Protein AF-A0AAQ4DGS0-F1 (afdb_monomer)

Solvent-accessible surface area (backbone atoms only — not comparable to f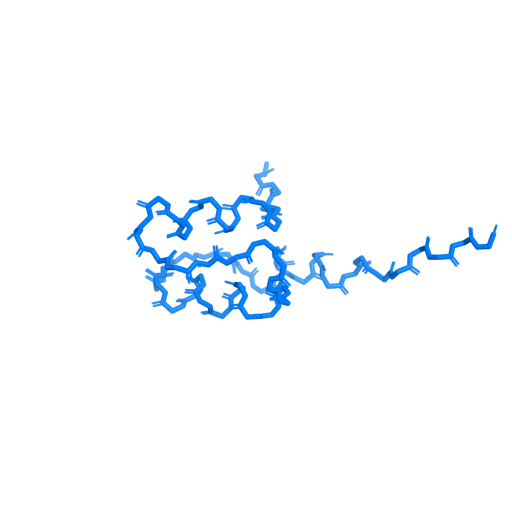ull-atom values): 3898 Å² total; per-residue (Å²): 133,86,80,80,44,74,65,55,53,44,48,56,34,45,77,72,70,42,95,68,60,90,87,52,56,65,68,57,55,50,51,52,43,50,72,75,40,79,82,63,79,72,44,71,64,70,61,44,58,68,67,63,68,61,82,79,80,76,126

Organism: Amblyomma americanum (NCBI:txid6943)

Sequence (59 aa):
MATLTKASLVEKLQQKGVAVLPSYPKETIVRLYRQHFPGSDTTRGDLMDFSSDEEADSK

Mean predicted aligned error: 9.96 Å

Foldseek 3Di:
DDLQDLVNLQVVCVVVVHDDDSPDDSVVSVVSSCVSDVPPPCPVVSVVVVVPPPPPPPD

Structure (mmCIF, N/CA/C/O backbone):
data_AF-A0AAQ4DGS0-F1
#
_entry.id   AF-A0AAQ4DGS0-F1
#
loop_
_atom_site.group_PDB
_atom_site.id
_atom_site.type_symbol
_atom_site.label_atom_id
_atom_site.label_alt_id
_atom_site.label_comp_id
_atom_site.label_asym_id
_atom_site.label_entity_id
_atom_site.label_seq_id
_atom_site.pdbx_PDB_ins_code
_atom_site.Cartn_x
_atom_site.Cartn_y
_atom_site.Cartn_z
_atom_site.occupancy
_atom_site.B_iso_or_equiv
_atom_site.auth_seq_id
_atom_site.auth_comp_id
_atom_site.auth_asym_id
_atom_site.auth_atom_id
_atom_site.pdbx_PDB_model_num
ATOM 1 N N . MET A 1 1 ? -2.223 14.942 -10.863 1.00 41.53 1 MET A N 1
ATOM 2 C CA . MET A 1 1 ? -2.572 13.524 -10.640 1.00 41.53 1 MET A CA 1
ATOM 3 C C . MET A 1 1 ? -1.506 12.970 -9.715 1.00 41.53 1 MET A C 1
ATOM 5 O O . MET A 1 1 ? -0.338 13.166 -10.015 1.00 41.53 1 MET A O 1
ATOM 9 N N . ALA A 1 2 ? -1.873 12.459 -8.540 1.00 48.44 2 ALA A N 1
ATOM 10 C CA . ALA A 1 2 ? -0.889 11.920 -7.606 1.00 48.44 2 ALA A CA 1
ATOM 11 C C . ALA A 1 2 ? -0.510 10.519 -8.087 1.00 48.44 2 ALA A C 1
ATOM 13 O O . ALA A 1 2 ? -1.293 9.595 -7.899 1.00 48.44 2 ALA A O 1
ATOM 14 N N . THR A 1 3 ? 0.647 10.386 -8.731 1.00 55.75 3 THR A N 1
ATOM 15 C CA . THR A 1 3 ? 1.258 9.092 -9.038 1.00 55.75 3 THR A CA 1
ATOM 16 C C . THR A 1 3 ? 1.472 8.361 -7.721 1.00 55.75 3 THR A C 1
ATOM 18 O O . THR A 1 3 ? 2.300 8.760 -6.895 1.00 55.75 3 THR A O 1
ATOM 21 N N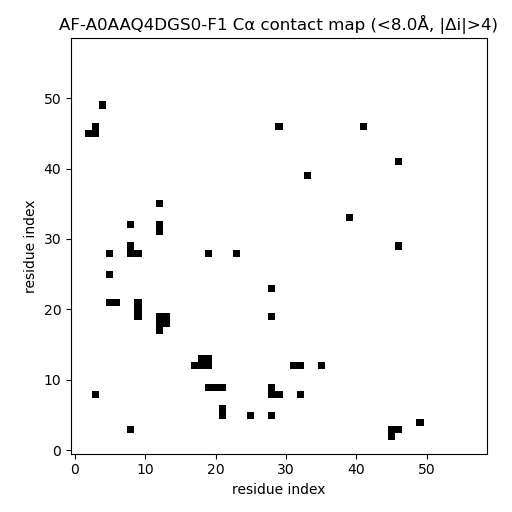 . LEU A 1 4 ? 0.677 7.326 -7.462 1.00 64.69 4 LEU A N 1
ATOM 22 C CA . LEU A 1 4 ? 0.951 6.461 -6.325 1.00 64.69 4 LEU A CA 1
ATOM 23 C C . LEU A 1 4 ? 2.282 5.760 -6.602 1.00 64.69 4 LEU A C 1
ATOM 25 O O . LEU A 1 4 ? 2.542 5.356 -7.725 1.00 64.69 4 LEU A O 1
ATOM 29 N N . THR A 1 5 ? 3.149 5.650 -5.592 1.00 74.12 5 THR A N 1
ATOM 30 C CA . THR A 1 5 ? 4.404 4.877 -5.665 1.00 74.12 5 THR A CA 1
ATOM 31 C C . THR A 1 5 ? 4.383 3.731 -4.644 1.00 74.12 5 THR A C 1
ATOM 33 O O . THR A 1 5 ? 3.554 3.719 -3.730 1.00 74.12 5 THR A O 1
ATOM 36 N N . LYS A 1 6 ? 5.271 2.734 -4.780 1.00 78.44 6 LYS A N 1
ATOM 37 C CA . LYS A 1 6 ? 5.312 1.551 -3.904 1.00 78.44 6 LYS A CA 1
ATOM 38 C C . LYS A 1 6 ? 5.577 2.021 -2.478 1.00 78.44 6 LYS A C 1
ATOM 40 O O . LYS A 1 6 ? 4.922 1.561 -1.550 1.00 78.44 6 LYS A O 1
ATOM 45 N N . ALA A 1 7 ? 6.471 3.000 -2.346 1.00 81.19 7 ALA A N 1
ATOM 46 C CA . ALA A 1 7 ? 6.754 3.702 -1.106 1.00 81.19 7 ALA A CA 1
ATOM 47 C C . ALA A 1 7 ? 5.497 4.372 -0.533 1.00 81.19 7 ALA A C 1
ATOM 49 O O . ALA A 1 7 ? 5.174 4.132 0.624 1.00 81.19 7 ALA A O 1
ATOM 50 N N . SER A 1 8 ? 4.726 5.111 -1.340 1.00 80.69 8 SER A N 1
ATOM 51 C CA . SER A 1 8 ? 3.485 5.746 -0.869 1.00 80.69 8 SER A CA 1
ATOM 52 C C . SER A 1 8 ? 2.423 4.736 -0.418 1.00 80.69 8 SER A C 1
ATOM 54 O O . SER A 1 8 ? 1.699 4.997 0.541 1.00 80.69 8 SER A O 1
ATOM 56 N N . LEU A 1 9 ? 2.313 3.575 -1.075 1.00 81.38 9 LEU A N 1
ATOM 57 C CA . LEU A 1 9 ? 1.399 2.507 -0.649 1.00 81.38 9 LEU A CA 1
ATOM 58 C C . LEU A 1 9 ? 1.846 1.875 0.674 1.00 81.38 9 LEU A C 1
ATOM 60 O O . LEU A 1 9 ? 1.016 1.661 1.557 1.00 81.38 9 LEU A O 1
ATOM 64 N N . VAL A 1 10 ? 3.147 1.605 0.820 1.00 86.06 10 VAL A N 1
ATOM 65 C CA . VAL A 1 10 ? 3.748 1.096 2.063 1.00 86.06 10 VAL A CA 1
ATOM 66 C C . VAL A 1 10 ? 3.536 2.091 3.200 1.00 86.06 10 VAL A C 1
ATOM 68 O O . VAL A 1 10 ? 3.069 1.699 4.264 1.00 86.06 10 VAL A O 1
ATOM 71 N N . GLU A 1 11 ? 3.793 3.373 2.961 1.00 87.00 11 GLU A N 1
ATOM 72 C CA . GLU A 1 11 ? 3.614 4.434 3.950 1.00 87.00 11 GLU A CA 1
ATOM 73 C C . GLU A 1 11 ? 2.149 4.551 4.388 1.00 87.00 11 GLU A C 1
ATOM 75 O O . GLU A 1 11 ? 1.867 4.524 5.583 1.00 87.00 11 GLU A O 1
ATOM 80 N N . LYS A 1 12 ? 1.193 4.572 3.448 1.00 85.44 12 LYS A N 1
ATOM 81 C CA . LYS A 1 12 ? -0.247 4.603 3.772 1.00 85.44 12 LYS A CA 1
ATOM 82 C C . LYS A 1 12 ? -0.690 3.388 4.588 1.00 85.44 12 LYS A C 1
ATOM 84 O O . LYS A 1 12 ? -1.511 3.515 5.496 1.00 85.44 12 LYS A O 1
ATOM 89 N N . LEU A 1 13 ? -0.169 2.208 4.263 1.00 88.00 13 LEU A N 1
ATOM 90 C CA . LEU A 1 13 ? -0.439 0.980 5.005 1.00 88.00 13 LEU A CA 1
ATOM 91 C C . LEU A 1 13 ? 0.154 1.034 6.420 1.00 88.00 13 LEU A C 1
ATOM 93 O O . LEU A 1 13 ? -0.559 0.733 7.377 1.00 88.00 13 LEU A O 1
ATOM 97 N N . GLN A 1 14 ? 1.401 1.483 6.571 1.00 89.25 14 GLN A N 1
ATOM 98 C CA . GLN A 1 14 ? 2.053 1.640 7.875 1.00 89.25 14 GLN A CA 1
ATOM 99 C C . GLN A 1 14 ? 1.365 2.699 8.741 1.00 89.25 14 GLN A C 1
ATOM 101 O O . GLN A 1 14 ? 1.112 2.446 9.917 1.00 89.25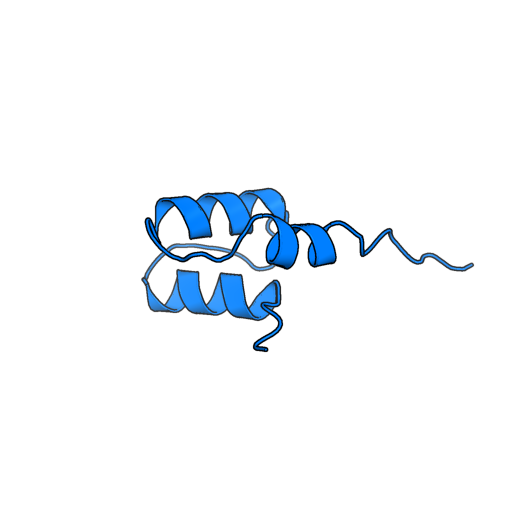 14 GLN A O 1
A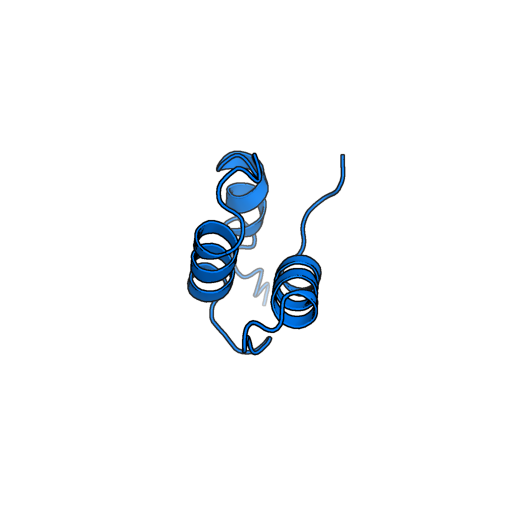TOM 106 N N . GLN A 1 15 ? 0.970 3.838 8.163 1.00 88.25 15 GLN A N 1
ATOM 107 C CA . GLN A 1 15 ? 0.184 4.871 8.852 1.00 88.25 15 GLN A CA 1
ATOM 108 C C . GLN A 1 15 ? -1.162 4.341 9.355 1.00 88.25 15 GLN A C 1
ATOM 110 O O . GLN A 1 15 ? -1.657 4.779 10.390 1.00 88.25 15 GLN A O 1
ATOM 115 N N . LYS A 1 16 ? -1.746 3.367 8.650 1.00 85.69 16 LYS A N 1
ATOM 116 C CA . LYS A 1 16 ? -2.971 2.679 9.072 1.00 85.69 16 LYS A CA 1
ATOM 117 C C . LYS A 1 16 ? -2.727 1.590 10.129 1.00 85.69 16 LYS A C 1
ATOM 119 O O . LYS A 1 16 ? -3.689 1.007 10.622 1.00 85.69 16 LYS A O 1
ATOM 124 N N . GLY A 1 17 ? -1.471 1.302 10.468 1.00 88.31 17 GLY A N 1
ATOM 125 C CA . GLY A 1 17 ? -1.081 0.236 11.393 1.00 88.31 17 GLY A CA 1
ATOM 126 C C . GLY A 1 17 ? -0.994 -1.150 10.749 1.00 88.31 17 GLY A C 1
ATOM 127 O O . GLY A 1 17 ? -0.974 -2.156 11.456 1.00 88.31 17 GLY A O 1
ATOM 128 N N . VAL A 1 18 ? -0.958 -1.235 9.417 1.00 88.06 18 VAL A N 1
ATOM 129 C CA . VAL A 1 18 ? -0.769 -2.502 8.701 1.00 88.06 18 VAL A CA 1
ATOM 130 C C . VAL A 1 18 ? 0.719 -2.822 8.635 1.00 88.06 18 VAL A C 1
ATOM 132 O O . VAL A 1 18 ? 1.513 -2.036 8.118 1.00 88.06 18 VAL A O 1
ATOM 135 N N . ALA A 1 19 ? 1.095 -4.004 9.121 1.00 84.75 19 ALA A N 1
ATOM 136 C CA . ALA A 1 19 ? 2.460 -4.503 9.023 1.00 84.75 19 ALA A CA 1
ATOM 137 C C . ALA A 1 19 ? 2.794 -4.838 7.562 1.00 84.75 19 ALA A C 1
ATOM 139 O O . ALA A 1 19 ? 2.429 -5.892 7.041 1.00 84.75 19 ALA A O 1
ATOM 140 N N . VAL A 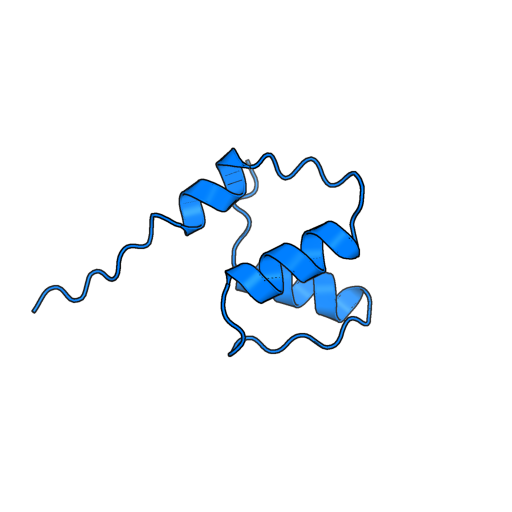1 20 ? 3.482 -3.918 6.889 1.00 87.19 20 VAL A N 1
ATOM 141 C CA . VAL A 1 20 ? 3.955 -4.087 5.517 1.00 87.19 20 VAL A CA 1
ATOM 142 C C . VAL A 1 20 ? 5.432 -3.722 5.431 1.00 87.19 20 VAL A C 1
ATOM 144 O O . VAL A 1 20 ? 5.874 -2.698 5.959 1.00 87.19 20 VAL A O 1
ATOM 147 N N . LEU A 1 21 ? 6.201 -4.578 4.760 1.00 84.81 21 LEU A N 1
ATOM 148 C CA . LEU A 1 21 ? 7.622 -4.360 4.524 1.00 84.81 21 LEU A CA 1
ATOM 149 C C . LEU A 1 21 ? 7.854 -3.878 3.088 1.00 84.81 21 LEU A C 1
ATOM 151 O O . LEU A 1 21 ? 7.216 -4.386 2.164 1.00 84.81 21 LEU A O 1
ATOM 155 N N . PRO A 1 22 ? 8.805 -2.956 2.861 1.00 78.06 22 PRO A N 1
ATOM 156 C CA . PRO A 1 22 ? 9.152 -2.502 1.514 1.00 78.06 22 PRO A CA 1
ATOM 157 C C . PRO A 1 22 ? 9.749 -3.624 0.651 1.00 78.06 22 PRO A C 1
ATOM 159 O O . PRO A 1 22 ? 9.633 -3.579 -0.575 1.00 78.06 22 PRO A O 1
ATOM 162 N N . SER A 1 23 ? 10.318 -4.660 1.276 1.00 85.69 23 SER A N 1
ATOM 163 C CA . SER A 1 23 ? 10.797 -5.872 0.600 1.00 85.69 23 SER A CA 1
ATOM 164 C C . SER A 1 23 ? 9.671 -6.772 0.091 1.00 85.69 23 SER A C 1
ATOM 166 O O . SER A 1 23 ? 9.938 -7.711 -0.651 1.00 85.69 23 SER A O 1
ATOM 168 N N . TYR A 1 24 ? 8.412 -6.522 0.470 1.00 85.44 24 TYR A N 1
ATOM 169 C CA . TYR A 1 24 ? 7.303 -7.313 -0.048 1.00 85.44 24 TYR A CA 1
ATOM 170 C C . TYR A 1 24 ? 7.115 -7.087 -1.549 1.00 85.44 24 TYR A C 1
ATOM 172 O O . TYR A 1 24 ? 7.375 -5.987 -2.068 1.00 85.44 24 TYR A O 1
ATOM 180 N N . PRO A 1 25 ? 6.640 -8.125 -2.260 1.00 83.88 25 PRO A N 1
ATOM 181 C CA . PRO A 1 25 ? 6.305 -7.986 -3.659 1.00 83.88 25 PRO A CA 1
ATOM 182 C C . PRO A 1 25 ? 5.186 -6.960 -3.798 1.00 83.88 25 PRO A C 1
ATOM 184 O O . PRO A 1 25 ? 4.272 -6.873 -2.968 1.00 83.88 25 PRO A O 1
ATOM 187 N N . LYS A 1 26 ? 5.274 -6.171 -4.866 1.00 78.25 26 LYS A N 1
ATOM 188 C CA . LYS A 1 26 ? 4.330 -5.097 -5.161 1.00 78.25 26 LYS A CA 1
ATOM 189 C C . LYS A 1 26 ? 2.885 -5.598 -5.113 1.00 78.25 26 LYS A C 1
ATOM 191 O O . LYS A 1 26 ? 2.053 -4.954 -4.486 1.00 78.25 26 LYS A O 1
ATOM 196 N N . GLU A 1 27 ? 2.593 -6.757 -5.698 1.00 82.81 27 GLU A N 1
ATOM 197 C CA . GLU A 1 27 ? 1.250 -7.351 -5.691 1.00 82.81 27 GLU A CA 1
ATOM 198 C C . GLU A 1 27 ? 0.703 -7.586 -4.278 1.00 82.81 27 GLU A C 1
ATOM 200 O O . GLU A 1 27 ? -0.469 -7.318 -4.015 1.00 82.81 27 GLU A O 1
ATOM 205 N N . THR A 1 28 ? 1.551 -8.015 -3.339 1.00 86.56 28 THR A N 1
ATOM 206 C CA . THR A 1 28 ? 1.159 -8.178 -1.933 1.00 86.56 28 THR A CA 1
ATOM 207 C C . THR A 1 28 ? 0.839 -6.833 -1.294 1.00 86.56 28 THR A C 1
ATOM 209 O O . THR A 1 28 ? -0.193 -6.711 -0.639 1.00 86.56 28 THR A O 1
ATOM 212 N N . ILE A 1 29 ? 1.674 -5.813 -1.514 1.00 86.25 29 ILE A N 1
ATOM 213 C CA . ILE A 1 29 ? 1.455 -4.453 -0.989 1.00 86.25 29 ILE A CA 1
ATOM 214 C C . ILE A 1 29 ? 0.149 -3.876 -1.548 1.00 86.25 29 ILE A C 1
ATOM 216 O O . ILE A 1 29 ? -0.682 -3.359 -0.808 1.00 86.25 29 ILE A O 1
ATOM 220 N N . VAL A 1 30 ? -0.072 -4.037 -2.848 1.00 81.44 30 VAL A N 1
ATOM 221 C CA . VAL A 1 30 ? -1.297 -3.652 -3.553 1.00 81.44 30 VAL A CA 1
ATOM 222 C C . VAL A 1 30 ? -2.527 -4.349 -2.979 1.00 81.44 30 VAL A C 1
ATOM 224 O O . VAL A 1 30 ? -3.551 -3.708 -2.734 1.00 81.44 30 VAL A O 1
ATOM 227 N N . ARG A 1 31 ? -2.446 -5.665 -2.769 1.00 84.56 31 ARG A N 1
ATOM 228 C CA . ARG A 1 31 ? -3.553 -6.462 -2.237 1.00 84.56 31 ARG A CA 1
ATOM 229 C C . ARG A 1 31 ? -3.907 -6.018 -0.822 1.00 84.56 31 ARG A C 1
ATOM 231 O O . ARG A 1 31 ? -5.084 -5.805 -0.543 1.00 84.56 31 ARG A O 1
ATOM 238 N N . LEU A 1 32 ? -2.900 -5.813 0.028 1.00 87.31 32 LEU A N 1
ATOM 239 C CA . LEU A 1 32 ? -3.079 -5.271 1.376 1.00 87.31 32 LEU A CA 1
ATOM 240 C C . LEU A 1 32 ? -3.716 -3.880 1.323 1.00 87.31 32 LEU A C 1
ATOM 242 O O . LEU A 1 32 ? -4.675 -3.613 2.044 1.00 87.31 32 LEU A O 1
ATOM 246 N N . TYR A 1 33 ? -3.243 -3.009 0.432 1.00 84.25 33 TYR A N 1
ATOM 247 C CA . TYR A 1 33 ? -3.803 -1.671 0.270 1.00 84.25 33 TYR A CA 1
ATOM 248 C C . TYR A 1 33 ? -5.287 -1.719 -0.110 1.00 84.25 33 TYR A C 1
ATOM 250 O O . TYR A 1 33 ? -6.108 -1.097 0.557 1.00 84.25 33 TYR A O 1
ATOM 258 N N . ARG A 1 34 ? -5.671 -2.535 -1.096 1.00 81.88 34 ARG A N 1
ATOM 259 C CA . ARG A 1 34 ? -7.085 -2.707 -1.478 1.00 81.88 34 ARG A CA 1
ATOM 260 C C . ARG A 1 34 ? -7.941 -3.283 -0.352 1.00 81.88 34 ARG A C 1
ATOM 262 O O . ARG A 1 34 ? -9.071 -2.847 -0.166 1.00 81.88 34 ARG A O 1
ATOM 269 N N . GLN A 1 35 ? -7.402 -4.233 0.408 1.00 84.81 35 GLN A N 1
ATOM 270 C CA . GLN A 1 35 ? -8.103 -4.849 1.535 1.00 84.81 35 GLN A CA 1
ATOM 271 C C . GLN A 1 35 ? -8.350 -3.851 2.673 1.00 84.81 35 GLN A C 1
ATOM 273 O O . GLN A 1 35 ? -9.403 -3.875 3.306 1.00 84.81 35 GLN A O 1
ATOM 278 N N . HIS A 1 36 ? -7.389 -2.968 2.939 1.00 85.50 36 HIS A N 1
ATOM 279 C CA . HIS A 1 36 ? -7.482 -2.007 4.033 1.00 85.50 36 HIS A CA 1
ATOM 280 C C . HIS A 1 36 ? -8.116 -0.672 3.634 1.00 85.50 36 HIS A C 1
ATOM 282 O O . HIS A 1 36 ? -8.559 0.049 4.528 1.00 85.50 36 HIS A O 1
ATOM 288 N N . PHE A 1 37 ? -8.196 -0.349 2.347 1.00 81.31 37 PHE A N 1
ATOM 289 C CA . PHE A 1 37 ? -8.835 0.861 1.836 1.00 81.31 37 PHE A CA 1
ATOM 290 C C . PHE A 1 37 ? -9.952 0.516 0.828 1.00 81.31 37 PHE A C 1
ATOM 292 O O . PHE A 1 37 ? -9.834 0.840 -0.358 1.00 81.31 37 PHE A O 1
ATOM 299 N N . PRO A 1 38 ? -11.044 -0.140 1.274 1.00 70.00 38 PRO A N 1
ATOM 300 C CA . PRO A 1 38 ? -12.195 -0.427 0.423 1.00 70.00 38 PRO A CA 1
ATOM 301 C C . PRO A 1 38 ? -12.870 0.896 0.033 1.00 70.00 38 PRO A C 1
ATOM 303 O O . PRO A 1 38 ? -13.400 1.601 0.886 1.00 70.00 38 PRO A O 1
ATOM 306 N N . GLY A 1 39 ? -12.799 1.268 -1.245 1.00 65.31 39 GLY A N 1
ATOM 307 C CA . GLY A 1 39 ? -13.306 2.550 -1.755 1.00 65.31 39 GLY A CA 1
ATOM 308 C C . GLY A 1 39 ? -12.222 3.554 -2.147 1.00 65.31 39 GLY A C 1
ATOM 309 O O . GLY A 1 39 ? -12.544 4.613 -2.677 1.00 65.31 39 GLY A O 1
ATOM 310 N N . SER A 1 40 ? -10.939 3.225 -1.953 1.00 63.47 40 SER A N 1
ATOM 311 C CA . SER A 1 40 ? -9.874 3.943 -2.652 1.00 63.47 40 SER A CA 1
ATOM 312 C C . SER A 1 40 ? -10.002 3.598 -4.132 1.00 63.47 40 SER A C 1
ATOM 314 O O . SER A 1 40 ? -9.622 2.503 -4.553 1.00 63.47 40 SER A O 1
ATOM 316 N N . ASP A 1 41 ? -10.573 4.522 -4.905 1.00 55.59 41 ASP A N 1
ATOM 317 C CA . ASP A 1 41 ? -10.700 4.485 -6.368 1.00 55.59 41 ASP A CA 1
ATOM 318 C C . ASP A 1 41 ? -9.325 4.656 -7.034 1.00 55.59 41 ASP A C 1
ATOM 320 O O . ASP A 1 41 ? -9.129 5.383 -8.002 1.00 55.59 41 ASP A O 1
ATOM 324 N N . THR A 1 42 ? -8.313 3.986 -6.479 1.00 56.53 42 THR A N 1
ATOM 325 C CA . THR A 1 42 ? -7.067 3.713 -7.169 1.00 56.53 42 THR A CA 1
ATOM 326 C C . THR A 1 42 ? -7.414 2.720 -8.262 1.00 56.53 42 THR A C 1
ATOM 328 O O . THR A 1 42 ? -7.278 1.498 -8.108 1.00 56.53 42 THR A O 1
ATOM 331 N N . THR A 1 43 ? -8.012 3.253 -9.324 1.00 54.19 43 THR A N 1
ATOM 332 C CA . THR A 1 43 ? -8.457 2.497 -10.475 1.00 54.19 43 THR A CA 1
ATOM 333 C C . THR A 1 43 ? -7.309 1.609 -10.909 1.00 54.19 43 THR A C 1
ATOM 335 O O . THR A 1 43 ? -6.132 1.963 -10.848 1.00 54.19 43 THR A O 1
ATOM 338 N N . ARG A 1 44 ? -7.659 0.392 -11.309 1.00 54.00 44 ARG A N 1
ATOM 339 C CA . ARG A 1 44 ? -6.720 -0.629 -11.767 1.00 54.00 44 ARG A CA 1
ATOM 340 C C . ARG A 1 44 ? -5.674 -0.073 -12.755 1.00 54.00 44 ARG A C 1
ATOM 342 O O . ARG A 1 44 ? -4.592 -0.635 -12.783 1.00 54.00 44 ARG A O 1
ATOM 349 N N . GLY A 1 45 ? -5.973 1.019 -13.474 1.00 52.62 45 GLY A N 1
ATOM 350 C CA . GLY A 1 45 ? -5.055 1.781 -14.328 1.00 52.62 45 GLY A CA 1
ATOM 351 C C . GLY A 1 45 ? -3.865 2.435 -13.611 1.00 52.62 45 GLY A C 1
ATOM 352 O O . GLY A 1 45 ? -2.741 2.222 -14.044 1.00 52.62 45 GLY A O 1
ATOM 353 N N . ASP A 1 46 ? -4.062 3.130 -12.487 1.00 57.25 46 ASP A N 1
ATOM 354 C CA . ASP A 1 46 ? 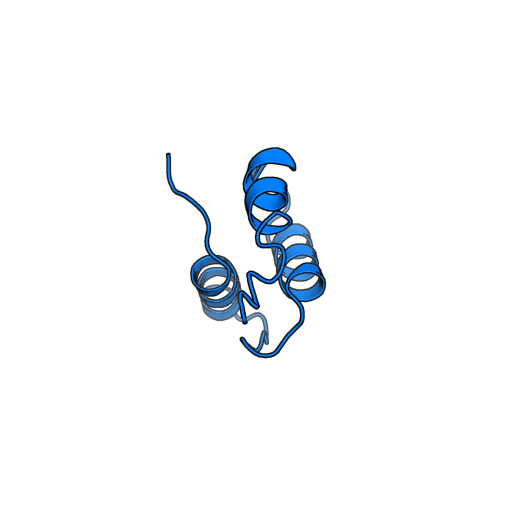-2.965 3.803 -11.754 1.00 57.25 46 ASP A CA 1
ATOM 355 C C . ASP A 1 46 ? -1.980 2.779 -11.159 1.00 57.25 46 ASP A C 1
ATOM 357 O O . ASP A 1 46 ? -0.778 2.987 -11.086 1.00 57.25 46 ASP A O 1
ATOM 361 N N . LEU A 1 47 ? -2.496 1.597 -10.802 1.00 57.81 47 LEU A N 1
ATOM 362 C CA . LEU A 1 47 ? -1.704 0.463 -10.322 1.00 57.81 47 LEU A CA 1
ATOM 363 C C . LEU A 1 47 ? -1.076 -0.398 -11.434 1.00 57.81 47 LEU A C 1
ATOM 365 O O . LEU A 1 47 ? -0.134 -1.153 -11.162 1.00 57.81 47 LEU A O 1
ATOM 369 N N . MET A 1 48 ? -1.645 -0.347 -12.643 1.00 53.97 48 MET A N 1
ATOM 370 C CA . MET A 1 48 ? -1.133 -1.024 -13.839 1.00 53.97 48 MET A CA 1
ATOM 371 C C . MET A 1 48 ? 0.096 -0.302 -14.387 1.00 53.97 48 MET A C 1
ATOM 373 O O . MET A 1 48 ? 0.992 -0.986 -14.862 1.00 53.97 48 MET A O 1
ATOM 377 N N . ASP A 1 49 ? 0.184 1.024 -14.237 1.00 55.25 49 ASP A N 1
ATOM 378 C CA . ASP A 1 49 ? 1.371 1.807 -14.617 1.00 55.25 49 ASP A CA 1
ATOM 379 C C . ASP A 1 49 ? 2.627 1.318 -13.874 1.00 55.25 49 ASP A C 1
ATOM 381 O O . ASP A 1 49 ? 3.664 1.035 -14.458 1.00 55.25 49 ASP A O 1
ATOM 385 N N . PHE A 1 50 ? 2.477 0.989 -12.593 1.00 55.44 50 PHE A N 1
ATOM 386 C CA . PHE A 1 50 ? 3.524 0.309 -11.840 1.00 55.44 50 PHE A CA 1
ATOM 387 C C . PHE A 1 50 ? 3.857 -1.118 -12.300 1.00 55.44 50 PHE A C 1
ATOM 389 O O . PHE A 1 50 ? 4.774 -1.731 -11.756 1.00 55.44 50 PHE A O 1
ATOM 396 N N . SER A 1 51 ? 2.970 -1.794 -13.036 1.00 49.94 51 SER A N 1
ATOM 397 C CA . SER A 1 51 ? 3.232 -3.162 -13.526 1.00 49.94 51 SER A CA 1
ATOM 398 C C . SER A 1 51 ? 4.003 -3.121 -14.843 1.00 49.94 51 SER A C 1
ATOM 400 O O . SER A 1 51 ? 4.409 -4.176 -15.311 1.00 49.94 51 SER A O 1
ATOM 402 N N . SER A 1 52 ? 4.209 -1.923 -15.397 1.00 47.47 52 SER A N 1
ATOM 403 C CA . SER A 1 52 ? 5.033 -1.660 -16.572 1.00 47.47 52 SER A CA 1
ATOM 404 C C . SER A 1 52 ? 6.432 -1.146 -16.239 1.00 47.47 52 SER A C 1
ATOM 406 O O . SER A 1 52 ? 7.175 -0.849 -17.168 1.00 47.47 52 SER A O 1
ATOM 408 N N . ASP A 1 53 ? 6.840 -1.122 -14.965 1.00 50.38 53 ASP A N 1
ATOM 409 C CA . ASP A 1 53 ? 8.272 -1.142 -14.636 1.00 50.38 53 ASP A CA 1
ATOM 410 C C . ASP A 1 53 ? 8.773 -2.581 -14.852 1.00 50.38 53 ASP A C 1
ATOM 412 O O . ASP A 1 53 ? 9.034 -3.348 -13.925 1.00 50.38 53 ASP A O 1
ATOM 416 N N . GLU A 1 54 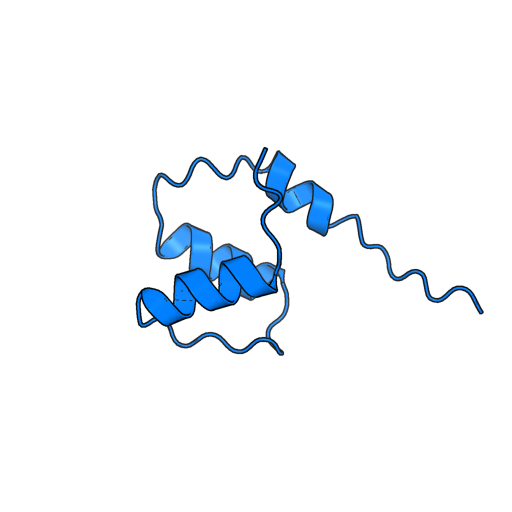? 8.734 -2.983 -16.123 1.00 47.06 54 GLU A N 1
ATOM 417 C CA . GLU A 1 54 ? 9.549 -4.053 -16.664 1.00 47.06 54 GLU A CA 1
ATOM 418 C C . GLU A 1 54 ? 10.988 -3.685 -16.328 1.00 47.06 54 GLU A C 1
ATOM 420 O O . GLU A 1 54 ? 11.425 -2.561 -16.576 1.00 47.06 54 GLU A O 1
ATOM 425 N N . GLU A 1 55 ? 11.673 -4.619 -15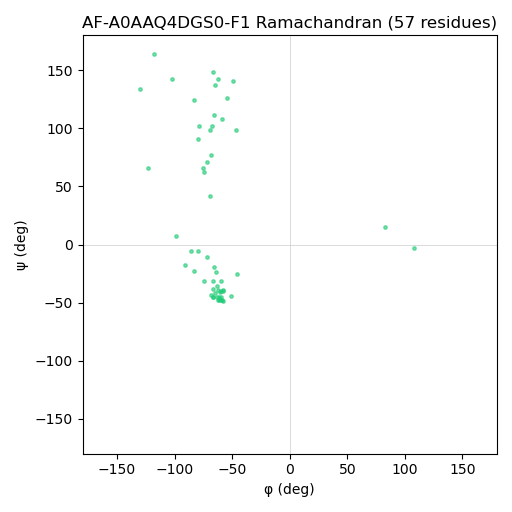.680 1.00 50.22 55 GLU A N 1
ATOM 426 C CA . GLU A 1 55 ? 13.069 -4.527 -15.296 1.00 50.22 55 GLU A CA 1
ATOM 427 C C . GLU A 1 55 ? 13.887 -4.026 -16.490 1.00 50.22 55 GLU A C 1
ATOM 429 O O . GLU A 1 55 ? 14.255 -4.786 -17.384 1.00 50.22 55 GLU A O 1
ATOM 434 N N . ALA A 1 56 ? 14.192 -2.729 -16.505 1.00 45.25 56 ALA A N 1
ATOM 435 C CA . ALA A 1 56 ? 15.213 -2.170 -17.367 1.00 45.25 56 ALA A CA 1
ATOM 436 C C . ALA A 1 56 ? 16.586 -2.561 -16.799 1.00 45.25 56 ALA A C 1
ATOM 438 O O . ALA A 1 56 ? 17.393 -1.706 -16.440 1.00 45.25 56 ALA A O 1
ATOM 439 N N . ASP A 1 57 ? 16.866 -3.866 -16.742 1.00 45.53 57 ASP A N 1
ATOM 440 C CA . ASP A 1 57 ? 18.231 -4.379 -16.791 1.00 45.53 57 ASP A CA 1
ATOM 441 C C . ASP A 1 57 ? 18.723 -4.185 -18.235 1.00 45.53 57 ASP A C 1
ATOM 443 O O . ASP A 1 57 ? 18.797 -5.096 -19.060 1.00 45.53 57 ASP A O 1
ATOM 447 N N . SER A 1 58 ? 18.964 -2.923 -18.596 1.00 44.78 58 SER A N 1
ATOM 448 C CA . SER A 1 58 ? 19.797 -2.601 -19.747 1.00 44.78 58 SER A CA 1
ATOM 449 C C . SER A 1 58 ? 21.247 -2.728 -19.302 1.00 44.78 58 SER A C 1
ATOM 451 O O . SER A 1 58 ? 21.806 -1.785 -18.755 1.00 44.78 58 SER A O 1
ATOM 453 N N . LYS A 1 59 ? 21.766 -3.943 -19.497 1.00 44.12 59 LYS A N 1
ATOM 454 C CA . LYS A 1 59 ? 23.150 -4.335 -19.811 1.00 44.12 59 LYS A CA 1
ATOM 455 C C . LYS A 1 59 ? 24.282 -3.338 -19.532 1.00 44.12 59 LYS A C 1
ATOM 457 O O . LYS A 1 59 ? 24.301 -2.268 -20.181 1.00 44.12 59 LYS A O 1
#

Nearest PDB structures (foldseek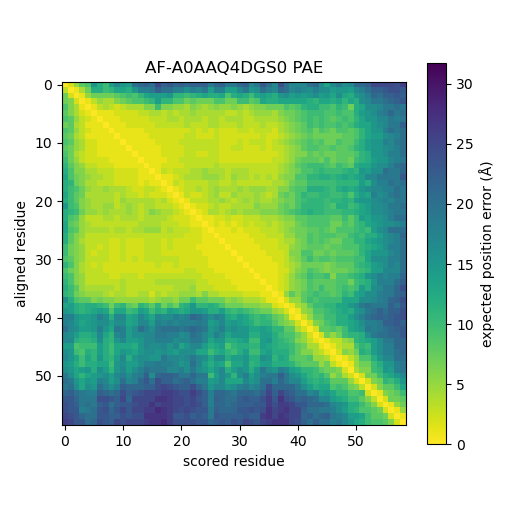):
  6wbd-assembly1_A  TM=7.190E-01  e=2.951E+00  Stenotrophomonas maltophilia K279a
  4c2g-assembly1_A-2  TM=3.484E-01  e=5.428E+00  Bacillus subtilis subsp. subtilis str. 168

pLDDT: mean 70.56, std 16.19, range [41.53, 89.25]

Radius of gyration: 12.08 Å; Cα contacts (8 Å, |Δi|>4): 29; chains: 1; bounding box: 36×22×31 Å

Secondary structure (DSSP, 8-state):
-----HHHHHHHHHHTT----TTS-HHHHHHHHHHH-TT----HHHHHHTT--------